Protein AF-A0A9E6JW22-F1 (afdb_monomer_lite)

pLDDT: mean 75.37, std 17.58, range [41.38, 95.44]

Foldseek 3Di:
DVVVVVVVVVVVVVVPPPVPPPPVVPPQPWDDPDPQWIDTPNFWIAGLVVLDIDGDKDQQDEPDAAPEAEDEPPPPRNNYRIYDPDDPVNVVVSNVVSVDDDDPPPPDVPDPPPPPDPPDDDDDDDDD

Sequence (128 aa):
MKTHFLIIILILCLTKISFSQNTVDNSNTFNKLNDSILIINNKISININAKTISFPAIFHKIGGSIEVVLCTKKGKAYESLLTTEITPVELQTALLLLGYKSLENKVTDKKIKKFNKTDSVYLYVQWT

Secondary structure (DSSP, 8-state):
-HHHHHHHHHHHHHTT-------------EEEEETTEEEETTTEEEETTTTEEE---EE---SS---EEEEETTS-GGGEEEEES--HHHHHHHHHHTT--PPP-----S-----SS--PPPP-----

Structure (mmCIF, N/CA/C/O backbone):
data_AF-A0A9E6JW22-F1
#
_entry.id   AF-A0A9E6JW22-F1
#
loop_
_atom_site.group_PDB
_atom_site.id
_atom_site.type_symbol
_atom_site.label_atom_id
_atom_site.label_alt_id
_atom_site.label_comp_id
_atom_site.label_asym_id
_atom_site.label_entity_id
_atom_site.label_seq_id
_atom_site.pdbx_PDB_ins_code
_atom_site.Cartn_x
_atom_site.Cartn_y
_atom_site.Cartn_z
_atom_site.occupancy
_atom_site.B_iso_or_equiv
_atom_site.auth_seq_id
_atom_site.auth_comp_id
_atom_site.auth_asym_id
_atom_site.auth_atom_id
_atom_site.pdbx_PDB_model_num
ATOM 1 N N . MET A 1 1 ? 33.517 49.220 -19.864 1.00 59.41 1 MET A N 1
ATOM 2 C CA . MET A 1 1 ? 32.311 48.621 -20.491 1.00 59.41 1 MET A CA 1
ATOM 3 C C . MET A 1 1 ? 32.103 47.136 -20.188 1.00 59.41 1 MET A C 1
ATOM 5 O O . MET A 1 1 ? 30.962 46.755 -19.982 1.00 59.41 1 MET A O 1
ATOM 9 N N . LYS A 1 2 ? 33.145 46.291 -20.126 1.00 57.44 2 LYS A N 1
ATOM 10 C CA . LYS A 1 2 ? 32.980 44.830 -19.944 1.00 57.44 2 LYS A CA 1
ATOM 11 C C . LYS A 1 2 ? 32.542 44.392 -18.532 1.00 57.44 2 LYS A C 1
ATOM 13 O O . LYS A 1 2 ? 31.819 43.414 -18.400 1.00 57.44 2 LYS A O 1
ATOM 18 N N . THR A 1 3 ? 32.916 45.132 -17.488 1.00 62.38 3 THR A N 1
ATOM 19 C CA . THR A 1 3 ? 32.587 44.802 -16.086 1.00 62.38 3 THR A CA 1
ATOM 20 C C . THR A 1 3 ? 31.124 45.072 -15.726 1.00 62.38 3 THR A C 1
ATOM 22 O O . THR A 1 3 ? 30.500 44.255 -15.061 1.00 62.38 3 THR A O 1
ATOM 25 N N . HIS A 1 4 ? 30.531 46.158 -16.232 1.00 60.50 4 HIS A N 1
ATOM 26 C CA . HIS A 1 4 ? 29.102 46.441 -16.031 1.00 60.50 4 HIS A CA 1
ATOM 27 C C . HIS A 1 4 ? 28.185 45.459 -16.770 1.00 60.50 4 HIS A C 1
ATOM 29 O O . HIS A 1 4 ? 27.125 45.112 -16.258 1.00 60.50 4 HIS A O 1
ATOM 35 N N . PHE A 1 5 ? 28.619 44.949 -17.926 1.00 62.34 5 PHE A N 1
ATOM 36 C CA . PHE A 1 5 ? 27.867 43.941 -18.676 1.00 62.34 5 PHE A CA 1
ATOM 37 C C . PHE A 1 5 ? 27.780 42.602 -17.922 1.00 62.34 5 PHE A C 1
ATOM 39 O O . PHE A 1 5 ? 26.740 41.947 -17.924 1.00 62.34 5 PHE A O 1
ATOM 46 N N . LEU A 1 6 ? 28.847 42.230 -17.206 1.00 56.62 6 LEU A N 1
ATOM 47 C CA . LEU A 1 6 ? 28.901 40.993 -16.424 1.00 56.62 6 LEU A CA 1
ATOM 48 C C . LEU A 1 6 ? 28.035 41.065 -15.151 1.00 56.62 6 LEU A C 1
ATOM 50 O O . LEU A 1 6 ? 27.404 40.080 -14.778 1.00 56.62 6 LEU A O 1
ATOM 54 N N . ILE A 1 7 ? 27.928 42.249 -14.536 1.00 64.31 7 ILE A N 1
ATOM 55 C CA . ILE A 1 7 ? 27.065 42.489 -13.365 1.00 64.31 7 ILE A CA 1
ATOM 56 C C . ILE A 1 7 ? 25.574 42.430 -13.744 1.00 64.31 7 ILE A C 1
ATOM 58 O O . ILE A 1 7 ? 24.772 41.866 -13.001 1.00 64.31 7 ILE A O 1
ATOM 62 N N . ILE A 1 8 ? 25.200 42.940 -14.923 1.00 62.91 8 ILE A N 1
ATOM 63 C CA . ILE A 1 8 ? 23.815 42.897 -15.426 1.00 62.91 8 ILE A CA 1
ATOM 64 C C . ILE A 1 8 ? 23.368 41.454 -15.721 1.00 62.91 8 ILE A C 1
ATOM 66 O O . ILE A 1 8 ? 22.246 41.078 -15.385 1.00 62.91 8 ILE A O 1
ATOM 70 N N . ILE A 1 9 ? 24.256 40.617 -16.268 1.00 62.31 9 ILE A N 1
ATOM 71 C CA . ILE A 1 9 ? 23.994 39.185 -16.499 1.00 62.31 9 ILE A CA 1
ATOM 72 C C . ILE A 1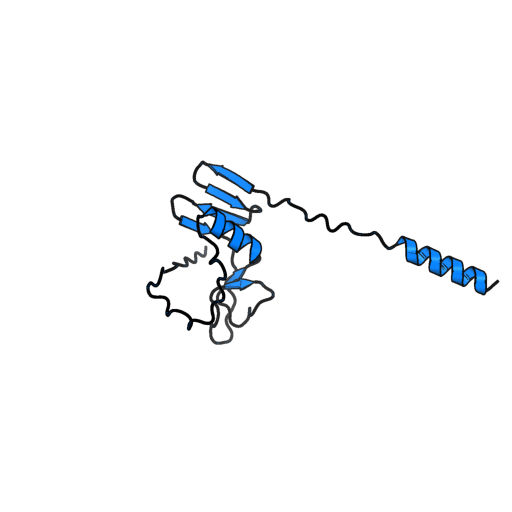 9 ? 23.826 38.408 -15.185 1.00 62.31 9 ILE A C 1
ATOM 74 O O . ILE A 1 9 ? 22.962 37.537 -15.095 1.00 62.31 9 ILE A O 1
ATOM 78 N N . LEU A 1 10 ? 24.600 38.744 -14.149 1.00 56.88 10 LEU A N 1
ATOM 79 C CA . LEU A 1 10 ? 24.494 38.093 -12.843 1.00 56.88 10 LEU A CA 1
ATOM 80 C C . LEU A 1 10 ? 23.153 38.413 -12.156 1.00 56.88 10 LEU A C 1
ATOM 82 O O . LEU A 1 10 ? 22.509 37.519 -11.610 1.00 56.88 10 LEU A O 1
ATOM 86 N N . ILE A 1 11 ? 22.688 39.663 -12.258 1.00 62.12 11 ILE A N 1
ATOM 87 C CA . ILE A 1 11 ? 21.414 40.140 -11.690 1.00 62.12 11 ILE A CA 1
ATOM 88 C C . ILE A 1 11 ? 20.189 39.537 -12.399 1.00 62.12 11 ILE A C 1
ATOM 90 O O . ILE A 1 11 ? 19.210 39.197 -11.737 1.00 62.12 11 ILE A O 1
ATOM 94 N N . LEU A 1 12 ? 20.257 39.308 -13.716 1.00 56.84 12 LEU A N 1
ATOM 95 C CA . LEU A 1 12 ? 19.215 38.600 -14.481 1.00 56.84 12 LEU A CA 1
ATOM 96 C C . LEU A 1 12 ? 19.117 37.099 -14.147 1.00 56.84 12 LEU A C 1
ATOM 98 O O . LEU A 1 12 ? 18.086 36.481 -14.407 1.00 56.84 12 LEU A O 1
ATOM 102 N N . CYS A 1 13 ? 20.165 36.509 -13.566 1.00 53.47 13 CYS A N 1
ATOM 103 C CA . CYS A 1 13 ? 20.179 35.099 -13.171 1.00 53.47 13 CYS A CA 1
ATOM 104 C C . CYS A 1 13 ? 19.536 34.873 -11.788 1.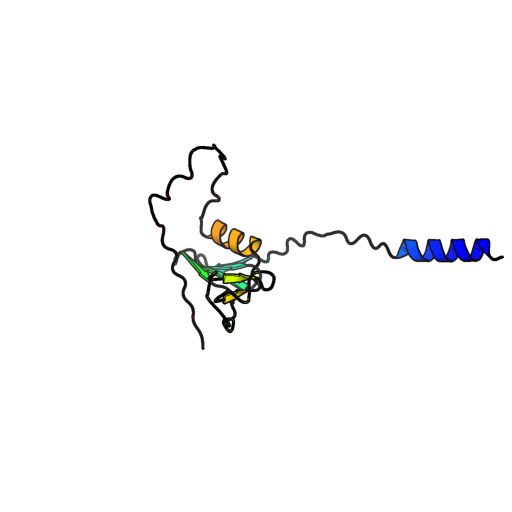00 53.47 13 CYS A C 1
ATOM 106 O O . CYS A 1 13 ? 18.899 33.847 -11.555 1.00 53.47 13 CYS A O 1
ATOM 108 N N . LEU A 1 14 ? 19.645 35.854 -10.885 1.00 54.75 14 LEU A N 1
ATOM 109 C CA . LEU A 1 14 ? 19.107 35.785 -9.518 1.00 54.75 14 LEU A CA 1
ATOM 110 C C . LEU A 1 14 ? 17.572 35.869 -9.459 1.00 54.75 14 LEU A C 1
ATOM 112 O O . LEU A 1 14 ? 16.966 35.314 -8.545 1.00 54.75 14 LEU A O 1
ATOM 116 N N . THR A 1 15 ? 16.918 36.496 -10.442 1.00 53.12 15 THR A N 1
ATOM 117 C CA . THR A 1 15 ? 15.449 36.647 -10.464 1.00 53.12 15 THR A CA 1
ATOM 118 C C . THR A 1 15 ? 14.695 35.381 -10.880 1.00 53.12 15 THR A C 1
ATOM 120 O O . THR A 1 15 ? 13.472 35.342 -10.774 1.00 53.12 15 THR A O 1
ATOM 123 N N . LYS A 1 16 ? 15.398 34.320 -11.307 1.00 49.78 16 LYS A N 1
ATOM 124 C CA . LYS A 1 16 ? 14.800 33.002 -11.593 1.00 49.78 16 LYS A CA 1
ATOM 125 C C . LYS A 1 16 ? 14.758 32.061 -10.395 1.00 49.78 16 LYS A C 1
ATOM 127 O O . LYS A 1 16 ? 14.308 30.925 -10.533 1.00 49.78 16 LYS A O 1
ATOM 132 N N . ILE A 1 17 ? 15.170 32.519 -9.217 1.00 59.50 17 ILE A N 1
ATOM 133 C CA . ILE A 1 17 ? 14.887 31.808 -7.972 1.00 59.50 17 ILE A CA 1
ATOM 134 C C . ILE A 1 17 ? 13.446 32.158 -7.596 1.00 59.50 17 ILE A C 1
ATOM 136 O O . ILE A 1 17 ? 13.168 32.916 -6.671 1.00 59.50 17 ILE A O 1
ATOM 140 N N . SER A 1 18 ? 12.494 31.618 -8.358 1.00 49.34 18 SER A N 1
ATOM 141 C CA . SER A 1 18 ? 11.170 31.386 -7.810 1.00 49.34 18 SER A CA 1
ATOM 142 C C . SER A 1 18 ? 11.388 30.384 -6.688 1.00 49.34 18 SER A C 1
ATOM 144 O O . SER A 1 18 ? 11.611 29.199 -6.931 1.00 49.34 18 SER A O 1
ATOM 146 N N . PHE A 1 19 ? 11.422 30.887 -5.455 1.00 52.12 19 PHE A N 1
ATOM 147 C CA . PHE A 1 19 ? 11.237 30.078 -4.267 1.00 52.12 19 PHE A CA 1
ATOM 148 C C . PHE A 1 19 ? 9.884 29.396 -4.451 1.00 52.12 19 PHE A C 1
ATOM 150 O O . PHE A 1 19 ? 8.837 29.985 -4.186 1.00 52.12 19 PHE A O 1
ATOM 157 N N . SER A 1 20 ? 9.906 28.187 -5.017 1.00 43.78 20 SER A N 1
ATOM 158 C CA . SER A 1 20 ? 8.771 27.289 -4.969 1.00 43.78 20 SER A CA 1
ATOM 159 C C . SER A 1 20 ? 8.572 27.062 -3.489 1.00 43.78 20 SER A C 1
ATOM 161 O O . SER A 1 20 ? 9.336 26.329 -2.857 1.00 43.78 20 SER A O 1
ATOM 163 N N . GLN A 1 21 ? 7.590 27.751 -2.913 1.00 48.25 21 GLN A N 1
ATOM 164 C CA . GLN A 1 21 ? 7.007 27.267 -1.685 1.00 48.25 21 GLN A CA 1
ATOM 165 C C . GLN A 1 21 ? 6.695 25.802 -1.985 1.00 48.25 21 GLN A C 1
ATOM 167 O O . GLN A 1 21 ? 5.943 25.506 -2.912 1.00 48.25 21 GLN A O 1
ATOM 172 N N . ASN A 1 22 ? 7.349 24.882 -1.276 1.00 45.53 22 ASN A N 1
ATOM 173 C CA . ASN A 1 22 ? 6.761 23.574 -1.061 1.00 45.53 22 ASN A CA 1
ATOM 174 C C . ASN A 1 22 ? 5.500 23.882 -0.259 1.00 45.53 22 ASN A C 1
ATOM 176 O O . ASN A 1 22 ? 5.500 23.834 0.972 1.00 45.53 22 ASN A O 1
ATOM 180 N N . THR A 1 23 ? 4.439 24.289 -0.954 1.00 41.38 23 THR A N 1
ATOM 181 C CA . THR A 1 23 ? 3.109 24.020 -0.470 1.00 41.38 23 THR A CA 1
ATOM 182 C C . THR A 1 23 ? 3.112 22.509 -0.355 1.00 41.38 23 THR A C 1
ATOM 184 O O . THR A 1 23 ? 3.223 21.768 -1.329 1.00 41.38 23 THR A O 1
ATOM 187 N N . VAL A 1 24 ? 3.164 22.028 0.884 1.00 50.50 24 VAL A N 1
ATOM 188 C CA . VAL A 1 24 ? 2.646 20.701 1.158 1.00 50.50 24 VAL A CA 1
ATOM 189 C C . VAL A 1 24 ? 1.198 20.823 0.725 1.00 50.50 24 VAL A C 1
ATOM 191 O O . VAL A 1 24 ? 0.378 21.378 1.458 1.00 50.50 24 VAL A O 1
ATOM 194 N N . ASP A 1 25 ? 0.933 20.451 -0.525 1.00 46.34 25 ASP A N 1
ATOM 195 C CA . ASP A 1 25 ? -0.397 20.398 -1.093 1.00 46.34 25 ASP A CA 1
ATOM 196 C C . ASP A 1 25 ? -1.133 19.350 -0.265 1.00 46.34 25 ASP A C 1
ATOM 198 O O . ASP A 1 25 ? -1.123 18.155 -0.545 1.00 46.34 25 ASP A O 1
ATOM 202 N N . AS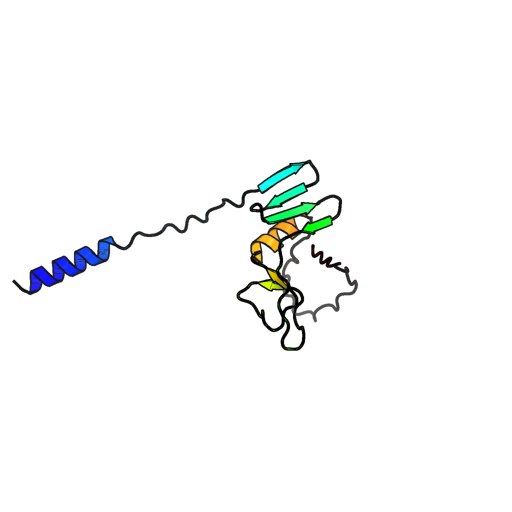N A 1 26 ? -1.741 19.806 0.830 1.00 49.03 26 ASN A N 1
ATOM 203 C CA . ASN A 1 26 ? -2.577 19.027 1.737 1.00 49.03 26 ASN A CA 1
ATOM 204 C C . ASN A 1 26 ? -3.907 18.646 1.065 1.00 49.03 26 ASN A C 1
ATOM 206 O O . ASN A 1 26 ? -4.914 18.428 1.732 1.00 49.03 26 ASN A O 1
ATOM 210 N N . SER A 1 27 ? -3.936 18.542 -0.262 1.00 53.12 27 SER A N 1
ATOM 211 C CA . SER A 1 27 ? -5.065 18.036 -1.021 1.00 53.12 27 SER A CA 1
ATOM 212 C C . SER A 1 27 ? -5.034 16.511 -1.050 1.00 53.12 27 SER A C 1
ATOM 214 O O . SER A 1 27 ? -5.228 15.910 -2.106 1.00 53.12 27 SER A O 1
ATOM 216 N N . ASN A 1 28 ? -4.802 15.863 0.097 1.00 54.59 28 ASN A N 1
ATOM 217 C CA . ASN A 1 28 ? -5.283 14.498 0.237 1.00 54.59 28 ASN A CA 1
ATOM 218 C C . ASN A 1 28 ? -6.807 14.603 0.180 1.00 54.59 28 ASN A C 1
ATOM 220 O O . ASN A 1 28 ? -7.457 14.957 1.163 1.00 54.59 28 ASN A O 1
ATOM 224 N N . THR A 1 29 ? -7.372 14.427 -1.010 1.00 71.69 29 THR A N 1
ATOM 225 C CA . THR A 1 29 ? -8.806 14.567 -1.218 1.00 71.69 29 THR A CA 1
ATOM 226 C C . THR A 1 29 ? -9.459 13.327 -0.633 1.00 71.69 29 THR A C 1
ATOM 228 O O . THR A 1 29 ? -9.442 12.252 -1.238 1.00 71.69 29 THR A O 1
ATOM 231 N N . PHE A 1 30 ? -9.982 13.474 0.582 1.00 79.56 30 PHE A N 1
ATOM 232 C CA . PHE A 1 30 ? -10.777 12.455 1.247 1.00 79.56 30 PHE A CA 1
ATOM 233 C C . PHE A 1 30 ? -12.233 12.624 0.837 1.00 79.56 30 PHE A C 1
ATOM 235 O O . PHE A 1 30 ? -12.892 13.582 1.236 1.00 79.56 30 PHE A O 1
ATOM 242 N N . ASN A 1 31 ? -12.742 11.669 0.067 1.00 82.12 31 ASN A N 1
ATOM 243 C CA . ASN A 1 31 ? -14.144 11.636 -0.322 1.00 82.12 31 ASN A CA 1
ATOM 244 C C . ASN A 1 31 ? -14.827 10.483 0.410 1.00 82.12 31 ASN A C 1
ATOM 246 O O . ASN A 1 31 ? -14.487 9.317 0.212 1.00 82.12 31 ASN A O 1
ATOM 250 N N . LYS A 1 32 ? -15.803 10.800 1.260 1.00 83.44 32 LYS A N 1
ATOM 251 C CA . LYS A 1 32 ? -16.677 9.792 1.863 1.00 83.44 32 LYS A CA 1
ATOM 252 C C . LYS A 1 32 ? -17.803 9.487 0.876 1.00 83.44 32 LYS A C 1
ATOM 254 O O . LYS A 1 32 ? -18.591 10.374 0.569 1.00 83.44 32 LYS A O 1
ATOM 259 N N . LEU A 1 33 ? -17.867 8.253 0.372 1.00 78.25 33 LEU A N 1
ATOM 260 C CA . LEU A 1 33 ? -18.952 7.825 -0.521 1.00 78.25 33 LEU A CA 1
ATOM 261 C C . LEU A 1 33 ? -20.210 7.444 0.267 1.00 78.25 33 LEU A C 1
ATOM 263 O O . LEU A 1 33 ? -21.322 7.735 -0.158 1.00 78.25 33 LEU A O 1
ATOM 267 N N . ASN A 1 34 ? -20.032 6.784 1.412 1.00 85.00 34 ASN A N 1
ATOM 268 C CA . ASN A 1 34 ? -21.090 6.439 2.361 1.00 85.00 34 ASN A CA 1
ATOM 269 C C . ASN A 1 34 ? -20.478 6.194 3.753 1.00 85.00 34 ASN A C 1
ATOM 271 O O . ASN A 1 34 ? -19.276 6.377 3.948 1.00 85.00 34 ASN A O 1
ATOM 275 N N . ASP A 1 35 ? -21.279 5.775 4.734 1.00 82.00 35 ASP A N 1
ATOM 276 C CA . ASP A 1 35 ? -20.803 5.519 6.105 1.00 82.00 35 ASP A CA 1
ATOM 277 C C . ASP A 1 35 ? -19.729 4.433 6.226 1.00 82.00 35 ASP A C 1
ATOM 279 O O . ASP A 1 35 ? -19.052 4.356 7.247 1.00 82.00 35 ASP A O 1
ATOM 283 N N . SER A 1 36 ? -19.531 3.622 5.189 1.00 88.19 36 SER A N 1
ATOM 284 C CA . SER A 1 36 ? -18.643 2.459 5.208 1.00 88.19 36 SER A CA 1
ATOM 285 C C . SER A 1 36 ? -17.481 2.547 4.216 1.00 88.19 36 SER A C 1
ATOM 287 O O . SER A 1 36 ? -16.543 1.761 4.342 1.00 88.19 36 SER A O 1
ATOM 289 N N . ILE A 1 37 ? -17.531 3.462 3.240 1.00 92.19 37 ILE A N 1
ATOM 290 C CA . ILE A 1 37 ? -16.569 3.573 2.138 1.00 92.19 37 ILE A CA 1
ATOM 291 C C . ILE A 1 37 ? -15.932 4.963 2.110 1.00 92.19 37 ILE A C 1
ATOM 293 O O . ILE A 1 37 ? -16.611 5.980 1.931 1.00 92.19 37 ILE A O 1
ATOM 297 N N . LEU A 1 38 ? -14.604 4.980 2.212 1.00 92.75 38 LEU A N 1
ATOM 298 C CA . LEU A 1 38 ? -13.765 6.171 2.092 1.00 92.75 38 LEU A CA 1
ATOM 299 C C . LEU A 1 38 ? -12.864 6.058 0.862 1.00 92.75 38 LEU A C 1
ATOM 301 O O . LEU A 1 38 ? -12.325 4.989 0.581 1.00 92.75 38 LEU A O 1
ATOM 305 N N . ILE A 1 39 ? -12.666 7.169 0.159 1.00 93.06 39 ILE A N 1
ATOM 306 C CA . ILE A 1 39 ? -11.756 7.273 -0.980 1.00 93.06 39 ILE A CA 1
ATOM 307 C C . ILE A 1 39 ? -10.636 8.263 -0.664 1.00 93.06 39 ILE A C 1
ATOM 309 O O . ILE A 1 39 ? -10.908 9.386 -0.241 1.00 93.06 39 ILE A O 1
ATOM 313 N N . ILE A 1 40 ? -9.390 7.861 -0.929 1.00 92.25 40 ILE A N 1
ATOM 314 C CA . ILE A 1 40 ? -8.202 8.726 -0.871 1.00 92.25 40 ILE A CA 1
ATOM 315 C C . ILE A 1 40 ? -7.713 8.983 -2.296 1.00 92.25 40 ILE A C 1
ATOM 317 O O . ILE A 1 40 ? -7.469 8.036 -3.054 1.00 92.25 40 ILE A O 1
ATOM 321 N N . ASN A 1 41 ? -7.555 10.261 -2.654 1.00 87.81 41 ASN A N 1
ATOM 322 C CA . ASN A 1 41 ? -6.940 10.720 -3.908 1.00 87.81 41 ASN A CA 1
ATOM 323 C C . ASN A 1 41 ? -7.549 10.091 -5.171 1.00 87.81 41 ASN A C 1
ATOM 325 O O . ASN A 1 41 ? -6.873 9.936 -6.183 1.00 87.81 41 ASN A O 1
ATOM 329 N N . ASN A 1 42 ? -8.822 9.687 -5.097 1.00 89.31 42 ASN A N 1
ATOM 330 C CA . ASN A 1 42 ? -9.540 8.970 -6.152 1.00 89.31 42 ASN A CA 1
ATOM 331 C C . ASN A 1 42 ? -8.853 7.678 -6.652 1.00 89.31 42 ASN A C 1
ATOM 333 O O . ASN A 1 42 ? -9.117 7.229 -7.765 1.00 89.31 42 ASN A O 1
ATOM 337 N N . LYS A 1 43 ? -7.958 7.089 -5.845 1.00 92.88 43 LYS A N 1
ATOM 338 C CA . LYS A 1 43 ? -7.158 5.903 -6.205 1.00 92.88 43 LYS A CA 1
ATOM 339 C C . LYS A 1 43 ? -7.298 4.760 -5.208 1.00 92.88 43 LYS A C 1
ATOM 341 O O . LYS A 1 43 ? -7.239 3.603 -5.611 1.00 92.88 43 LYS A O 1
ATOM 346 N N . ILE A 1 44 ? -7.460 5.073 -3.923 1.00 95.12 44 ILE A N 1
ATOM 347 C CA . ILE A 1 44 ? -7.607 4.071 -2.866 1.00 95.12 44 ILE A CA 1
ATOM 348 C C . ILE A 1 44 ? -9.045 4.092 -2.375 1.00 95.12 44 ILE A C 1
ATOM 350 O O . ILE A 1 44 ? -9.533 5.148 -1.983 1.00 95.12 44 ILE A O 1
ATOM 354 N N . SER A 1 45 ? -9.689 2.930 -2.359 1.00 95.19 45 SER A N 1
ATOM 355 C CA . SER A 1 45 ? -10.981 2.702 -1.717 1.00 95.19 45 SER A CA 1
ATOM 356 C C . SER A 1 45 ? -10.779 1.905 -0.433 1.00 95.19 45 SER A C 1
ATOM 358 O O . SER A 1 45 ? -10.031 0.928 -0.408 1.00 95.19 45 SER A O 1
ATOM 360 N N . ILE A 1 46 ? -11.436 2.331 0.638 1.00 95.19 46 ILE A N 1
ATOM 361 C CA . ILE A 1 46 ? -11.363 1.725 1.964 1.00 95.19 46 ILE A CA 1
ATOM 362 C C . ILE A 1 46 ? -12.775 1.330 2.353 1.00 95.19 46 ILE A C 1
ATOM 364 O O . ILE A 1 46 ? -13.631 2.201 2.492 1.00 95.19 46 ILE A O 1
ATOM 368 N N . ASN A 1 47 ? -13.014 0.039 2.564 1.00 94.44 47 ASN A N 1
ATOM 369 C CA . ASN A 1 47 ? -14.275 -0.459 3.095 1.00 94.44 47 ASN A CA 1
ATOM 370 C C . ASN A 1 47 ? -14.080 -0.849 4.563 1.00 94.44 47 ASN A C 1
ATOM 372 O O . ASN A 1 47 ? -13.472 -1.873 4.879 1.00 94.44 47 ASN A O 1
ATOM 376 N N . ILE A 1 48 ? -14.607 -0.016 5.458 1.00 91.50 48 ILE A N 1
ATOM 377 C CA . ILE A 1 48 ? -14.446 -0.142 6.910 1.00 91.50 48 ILE A CA 1
ATOM 378 C C . ILE A 1 48 ? -15.131 -1.418 7.420 1.00 91.50 48 ILE A C 1
ATOM 380 O O . ILE A 1 48 ? -14.568 -2.131 8.249 1.00 91.50 48 ILE A O 1
ATOM 384 N N . ASN A 1 49 ? -16.308 -1.750 6.880 1.00 90.88 49 ASN A N 1
ATOM 385 C CA . ASN A 1 49 ? -17.075 -2.926 7.302 1.00 90.88 49 ASN A CA 1
ATOM 386 C C . ASN A 1 49 ? -16.401 -4.225 6.856 1.00 90.88 49 ASN A C 1
ATOM 388 O O . ASN A 1 49 ? -16.288 -5.167 7.637 1.00 90.88 49 ASN A O 1
ATOM 392 N N . ALA A 1 50 ? -15.932 -4.267 5.606 1.00 91.81 50 ALA A N 1
ATOM 393 C CA . ALA A 1 50 ? -15.236 -5.427 5.055 1.00 91.81 50 ALA A CA 1
ATOM 394 C C . ALA A 1 50 ? -13.776 -5.525 5.525 1.00 91.81 50 ALA A C 1
ATOM 396 O O . ALA A 1 50 ? -13.134 -6.548 5.300 1.00 91.81 50 ALA A O 1
ATOM 397 N N . LYS A 1 51 ? -13.248 -4.475 6.170 1.00 91.19 51 LYS A N 1
ATOM 398 C CA . LYS A 1 51 ? -11.833 -4.340 6.530 1.00 91.19 51 LYS A CA 1
ATOM 399 C C . LYS A 1 51 ? -10.901 -4.512 5.322 1.00 91.19 51 LYS A C 1
ATOM 401 O O . LYS A 1 51 ? -9.852 -5.144 5.424 1.00 91.19 51 LYS A O 1
ATOM 406 N N . THR A 1 52 ? -11.281 -3.942 4.178 1.00 93.44 52 THR A N 1
ATOM 407 C CA . THR A 1 52 ? -10.516 -4.044 2.929 1.00 93.44 52 THR A CA 1
ATOM 408 C C . THR A 1 52 ? -10.016 -2.692 2.435 1.00 93.44 52 THR A C 1
ATOM 410 O O . THR A 1 52 ? -10.667 -1.659 2.597 1.00 93.44 52 THR A O 1
ATOM 413 N N . ILE A 1 53 ? -8.843 -2.723 1.802 1.00 94.94 53 ILE A N 1
ATOM 414 C CA . ILE A 1 53 ? -8.262 -1.608 1.055 1.00 94.94 53 ILE A CA 1
ATOM 415 C C . ILE A 1 53 ? -8.094 -2.086 -0.387 1.00 94.94 53 ILE A C 1
ATOM 417 O O . ILE A 1 53 ? -7.566 -3.172 -0.624 1.00 94.94 53 ILE A O 1
ATOM 421 N N . SER A 1 54 ? -8.536 -1.283 -1.348 1.00 95.31 54 SER A N 1
ATOM 422 C CA . SER A 1 54 ? -8.436 -1.577 -2.777 1.00 95.31 54 SER A CA 1
ATOM 423 C C . SER A 1 54 ? -7.770 -0.415 -3.496 1.00 95.31 54 SER A C 1
ATOM 425 O O . SER A 1 54 ? -8.143 0.739 -3.297 1.00 95.31 54 SER A O 1
ATOM 427 N N . PHE A 1 55 ? -6.784 -0.716 -4.333 1.00 95.44 55 PHE A N 1
ATOM 428 C CA . PHE A 1 55 ? -6.062 0.273 -5.123 1.00 95.44 55 PHE A CA 1
ATOM 429 C C . PHE A 1 55 ? -5.521 -0.359 -6.409 1.00 95.44 55 PHE A C 1
ATOM 431 O O . PHE A 1 55 ? -5.319 -1.576 -6.452 1.00 95.44 55 PHE A O 1
ATOM 438 N N . PRO A 1 56 ? -5.276 0.439 -7.462 1.00 93.94 56 PRO A N 1
ATOM 439 C CA . PRO A 1 56 ? -4.763 -0.082 -8.716 1.00 93.94 56 PRO A CA 1
ATOM 440 C C . PRO A 1 56 ? -3.323 -0.577 -8.566 1.00 93.94 56 PRO A C 1
ATOM 442 O O . PRO A 1 56 ? -2.451 0.096 -8.001 1.00 93.94 56 PRO A O 1
ATOM 445 N N . ALA A 1 57 ? -3.064 -1.742 -9.143 1.00 93.50 57 ALA A N 1
ATOM 446 C CA . ALA A 1 57 ? -1.733 -2.287 -9.326 1.00 93.50 57 ALA A CA 1
ATOM 447 C C . ALA A 1 57 ? -1.634 -2.927 -10.712 1.00 93.50 57 ALA A C 1
ATOM 449 O O . ALA A 1 57 ? -2.627 -3.366 -11.288 1.00 93.50 57 ALA A O 1
ATOM 450 N N . ILE A 1 58 ? -0.422 -2.959 -11.247 1.00 91.81 58 ILE A N 1
ATOM 451 C CA . ILE A 1 58 ? -0.101 -3.530 -12.547 1.00 91.81 58 ILE A CA 1
ATOM 452 C C . ILE A 1 58 ? 0.673 -4.815 -12.294 1.00 91.81 58 ILE A C 1
ATOM 454 O O . ILE A 1 58 ? 1.673 -4.805 -11.569 1.00 91.81 58 ILE A O 1
ATOM 458 N N . PHE A 1 59 ? 0.225 -5.904 -12.914 1.00 88.88 59 PHE A N 1
ATOM 459 C CA . PHE A 1 59 ? 0.981 -7.148 -12.948 1.00 88.88 59 PHE A CA 1
ATOM 460 C C . PHE A 1 59 ? 2.287 -6.927 -13.711 1.00 88.88 59 PHE A C 1
ATOM 462 O O . PHE A 1 59 ? 2.274 -6.522 -14.876 1.00 88.88 59 PHE A O 1
ATOM 469 N N . HIS A 1 60 ? 3.419 -7.154 -13.051 1.00 82.44 60 HIS A N 1
ATOM 470 C CA . HIS A 1 60 ? 4.715 -6.990 -13.690 1.00 82.44 60 HIS A CA 1
ATOM 471 C C . HIS A 1 60 ? 5.142 -8.300 -14.355 1.00 82.44 60 HIS A C 1
ATOM 473 O O . HIS A 1 60 ? 4.967 -9.379 -13.794 1.00 82.44 60 HIS A O 1
ATOM 479 N N . LYS A 1 61 ? 5.706 -8.228 -15.566 1.00 71.88 61 LYS A N 1
ATOM 480 C CA . LYS A 1 61 ? 6.235 -9.414 -16.248 1.00 71.88 61 LYS A CA 1
ATOM 481 C C . LYS A 1 61 ? 7.510 -9.861 -15.538 1.00 71.88 61 LYS A C 1
ATOM 483 O O . LYS A 1 61 ? 8.526 -9.175 -15.586 1.00 71.88 61 LYS A O 1
ATOM 488 N N . ILE A 1 62 ? 7.441 -11.021 -14.903 1.00 72.88 62 ILE A N 1
ATOM 489 C CA . ILE A 1 62 ? 8.526 -11.561 -14.090 1.00 72.88 62 ILE A CA 1
ATOM 490 C C . ILE A 1 62 ? 9.589 -12.196 -14.997 1.00 72.88 62 ILE A C 1
ATOM 492 O O . ILE A 1 62 ? 9.277 -13.054 -15.823 1.00 72.88 62 ILE A O 1
ATOM 496 N N . GLY A 1 63 ? 10.844 -11.767 -14.843 1.00 71.25 63 GLY A N 1
ATOM 497 C CA . GLY A 1 63 ? 12.011 -12.361 -15.510 1.00 71.25 63 GLY A CA 1
ATOM 498 C C . GLY A 1 63 ? 12.855 -13.277 -14.612 1.00 71.25 63 GLY A C 1
ATOM 499 O O . GLY A 1 63 ? 13.840 -13.833 -15.087 1.00 71.25 63 GLY A O 1
ATOM 500 N N . GLY A 1 64 ? 12.495 -13.422 -13.331 1.00 76.94 64 GLY A N 1
ATOM 501 C CA . GLY A 1 64 ? 13.266 -14.141 -12.309 1.00 76.94 64 GLY A CA 1
ATOM 502 C C . GLY A 1 64 ? 12.401 -14.634 -11.141 1.00 76.94 64 GLY A C 1
ATOM 503 O O . GLY A 1 64 ? 11.209 -14.872 -11.306 1.00 76.94 64 GLY A O 1
ATOM 504 N N . SER A 1 65 ? 12.982 -14.809 -9.955 1.00 84.06 65 SER A N 1
ATOM 505 C CA . SER A 1 65 ? 12.219 -15.183 -8.754 1.00 84.06 65 SER A CA 1
ATOM 506 C C . SER A 1 65 ? 11.455 -13.985 -8.180 1.00 84.06 65 SER A C 1
ATOM 508 O O . SER A 1 65 ? 11.958 -12.864 -8.178 1.00 84.06 65 SER A O 1
ATOM 510 N N . ILE A 1 66 ? 10.248 -14.223 -7.661 1.00 86.88 66 ILE A N 1
ATOM 511 C CA . ILE A 1 66 ? 9.479 -13.203 -6.934 1.00 86.88 66 ILE A CA 1
ATOM 512 C C . ILE A 1 66 ? 10.039 -13.095 -5.514 1.00 86.88 66 ILE A C 1
ATOM 514 O O . ILE A 1 66 ? 10.004 -14.069 -4.763 1.00 86.88 66 ILE A O 1
ATOM 518 N N . GLU A 1 67 ? 10.493 -11.907 -5.128 1.00 87.94 67 GLU A N 1
ATOM 519 C CA . GLU A 1 67 ? 10.913 -11.610 -3.751 1.00 87.94 67 GLU A CA 1
ATOM 520 C C . GLU A 1 67 ? 9.884 -10.764 -3.000 1.00 87.94 67 GLU A C 1
ATOM 522 O O . GLU A 1 67 ? 9.750 -10.863 -1.780 1.00 87.94 67 GLU A O 1
ATOM 527 N N . VAL A 1 68 ? 9.145 -9.920 -3.725 1.00 89.19 68 VAL A N 1
ATOM 528 C CA . VAL A 1 68 ? 8.185 -8.975 -3.150 1.00 89.19 68 VAL A CA 1
ATOM 529 C C . VAL A 1 68 ? 6.838 -9.070 -3.846 1.00 89.19 68 VAL A C 1
ATOM 531 O O . VAL A 1 68 ? 6.725 -9.135 -5.065 1.00 89.19 68 VAL A O 1
ATOM 534 N N . VAL A 1 69 ? 5.773 -9.040 -3.054 1.00 90.12 69 VAL A N 1
ATOM 535 C CA . VAL A 1 69 ? 4.406 -9.115 -3.582 1.00 90.12 69 VAL A CA 1
ATOM 536 C C . VAL A 1 69 ? 4.011 -7.815 -4.288 1.00 90.12 69 VAL A C 1
ATOM 538 O O . VAL A 1 69 ? 3.390 -7.848 -5.345 1.00 90.12 69 VAL A O 1
ATOM 541 N N . LEU A 1 70 ? 4.381 -6.668 -3.719 1.00 91.31 70 LEU A N 1
ATOM 542 C CA . LEU A 1 70 ? 4.002 -5.349 -4.210 1.00 91.31 70 LEU A CA 1
ATOM 543 C C . LEU A 1 70 ? 5.145 -4.363 -3.980 1.00 91.31 70 LEU A C 1
ATOM 545 O O . LEU A 1 70 ? 5.682 -4.284 -2.875 1.00 91.31 70 LEU A O 1
ATOM 549 N N . CYS A 1 71 ? 5.476 -3.562 -4.988 1.00 93.00 71 CYS A N 1
ATOM 550 C CA . CYS A 1 71 ? 6.351 -2.409 -4.809 1.00 93.00 71 CYS A CA 1
ATOM 551 C C . CYS A 1 71 ? 5.868 -1.191 -5.602 1.00 93.00 71 CYS A C 1
ATOM 553 O O . CYS A 1 71 ? 4.968 -1.265 -6.438 1.00 93.00 71 CYS A O 1
ATOM 555 N N . THR A 1 72 ? 6.479 -0.037 -5.347 1.00 93.56 72 THR A N 1
ATOM 556 C CA . THR A 1 72 ? 6.299 1.131 -6.215 1.00 93.56 72 THR A CA 1
ATOM 557 C C . THR A 1 72 ? 7.155 0.994 -7.474 1.00 93.56 72 THR A C 1
ATOM 559 O O . THR A 1 72 ? 8.099 0.202 -7.507 1.00 93.56 72 THR A O 1
ATOM 562 N N . LYS A 1 73 ? 6.902 1.821 -8.498 1.00 87.44 73 LYS A N 1
ATOM 563 C CA . LYS A 1 73 ? 7.732 1.875 -9.723 1.00 87.44 73 LYS A CA 1
ATOM 564 C C . LYS A 1 73 ? 9.229 2.129 -9.465 1.00 87.44 73 LYS A C 1
ATOM 566 O O . LYS A 1 73 ? 10.049 1.775 -10.299 1.00 87.44 73 LYS A O 1
ATOM 571 N N . LYS A 1 74 ? 9.583 2.751 -8.333 1.00 88.06 74 LYS A N 1
ATOM 572 C CA . LYS A 1 74 ? 10.977 3.030 -7.933 1.00 88.06 74 LYS A CA 1
ATOM 573 C C . LYS A 1 74 ? 11.606 1.913 -7.087 1.00 88.06 74 LYS A C 1
ATOM 575 O O . LYS A 1 74 ? 12.773 2.017 -6.729 1.00 88.06 74 LYS A O 1
ATOM 580 N N . GLY A 1 75 ? 10.824 0.903 -6.707 1.00 87.12 75 GLY A N 1
ATOM 581 C CA . GLY A 1 75 ? 11.286 -0.239 -5.925 1.00 87.12 75 GLY A CA 1
ATOM 582 C C . GLY A 1 75 ? 11.899 -1.340 -6.790 1.00 87.12 75 GLY A C 1
ATOM 583 O O . GLY A 1 75 ? 12.302 -1.121 -7.931 1.00 87.12 75 GLY A O 1
ATOM 584 N N . LYS A 1 76 ? 11.929 -2.556 -6.244 1.00 86.56 76 LYS A N 1
ATOM 585 C CA . LYS A 1 76 ? 12.436 -3.758 -6.913 1.00 86.56 76 LYS A CA 1
ATOM 586 C C . LYS A 1 76 ? 11.449 -4.326 -7.951 1.00 86.56 76 LYS A C 1
ATOM 588 O O . LYS A 1 76 ? 10.980 -5.451 -7.817 1.00 86.56 76 LYS A O 1
ATOM 593 N N . ALA A 1 77 ? 11.118 -3.551 -8.983 1.00 85.56 77 ALA A N 1
ATOM 594 C CA . ALA A 1 77 ? 10.077 -3.917 -9.951 1.00 85.56 77 ALA A CA 1
ATOM 595 C C . ALA A 1 77 ? 10.317 -5.286 -10.625 1.00 85.56 77 ALA A C 1
ATOM 597 O O . ALA A 1 77 ? 9.383 -6.075 -10.750 1.00 85.56 77 ALA A O 1
ATOM 598 N N . TYR A 1 78 ? 11.571 -5.603 -10.967 1.00 85.25 78 TYR A N 1
ATOM 599 C CA . TYR A 1 78 ? 11.957 -6.859 -11.629 1.00 85.25 78 TYR A CA 1
ATOM 600 C C . TYR A 1 78 ? 11.799 -8.119 -10.761 1.00 85.25 78 TYR A C 1
ATOM 602 O O . TYR A 1 78 ? 11.736 -9.223 -11.298 1.00 85.25 78 TYR A O 1
ATOM 610 N N . GLU A 1 79 ? 11.714 -7.950 -9.441 1.00 86.44 79 GLU A N 1
ATOM 611 C CA . GLU A 1 79 ? 11.538 -9.023 -8.449 1.00 86.44 79 GLU A CA 1
ATOM 612 C C . GLU A 1 79 ? 10.150 -8.941 -7.784 1.00 86.44 79 GLU A C 1
ATOM 614 O O . GLU A 1 79 ? 9.886 -9.610 -6.781 1.00 86.44 79 GLU A O 1
ATOM 619 N N . SER A 1 80 ? 9.260 -8.095 -8.321 1.00 90.19 80 SER A N 1
ATOM 620 C CA . SER A 1 80 ? 7.920 -7.865 -7.787 1.00 90.19 80 SER A CA 1
ATOM 621 C C . SER A 1 80 ? 6.837 -8.543 -8.618 1.00 90.19 80 SER A C 1
ATOM 623 O O . SER A 1 80 ? 6.898 -8.548 -9.847 1.00 90.19 80 SER A O 1
ATOM 625 N N . LEU A 1 81 ? 5.812 -9.072 -7.949 1.00 91.00 81 LEU A N 1
ATOM 626 C CA . LEU A 1 81 ? 4.609 -9.570 -8.623 1.00 91.00 81 LEU A CA 1
ATOM 627 C C . LEU A 1 81 ? 3.745 -8.408 -9.143 1.00 91.00 81 LEU A C 1
ATOM 629 O O . LEU A 1 81 ? 3.248 -8.435 -10.270 1.00 91.00 81 LEU A O 1
ATOM 633 N N . LEU A 1 82 ? 3.573 -7.377 -8.314 1.00 92.56 82 LEU A N 1
ATOM 634 C CA . LEU A 1 82 ? 2.742 -6.214 -8.598 1.00 92.56 82 LEU A CA 1
ATOM 635 C C . LEU A 1 82 ? 3.536 -4.916 -8.440 1.00 92.56 82 LEU A C 1
ATOM 637 O O . LEU A 1 82 ? 4.300 -4.738 -7.490 1.00 92.56 82 LEU A O 1
ATOM 641 N N . THR A 1 83 ? 3.259 -3.957 -9.319 1.00 93.69 83 THR A N 1
ATOM 642 C CA . THR A 1 83 ? 3.733 -2.575 -9.183 1.00 93.69 83 THR A CA 1
ATOM 643 C C . THR A 1 83 ? 2.560 -1.618 -9.015 1.00 93.69 83 THR A C 1
ATOM 645 O O . THR A 1 83 ? 1.526 -1.774 -9.658 1.00 93.69 83 THR A O 1
ATOM 648 N N . THR A 1 84 ? 2.694 -0.611 -8.156 1.00 94.88 84 THR A N 1
ATOM 649 C CA . THR A 1 84 ? 1.657 0.411 -7.950 1.00 94.88 84 THR A CA 1
ATOM 650 C C . THR A 1 84 ? 2.234 1.826 -7.961 1.00 94.88 84 THR A C 1
ATOM 652 O O . THR A 1 84 ? 3.434 2.041 -7.768 1.00 94.88 84 THR A O 1
ATOM 655 N N . GLU A 1 85 ? 1.369 2.802 -8.219 1.00 94.25 85 GLU A N 1
ATOM 656 C CA . GLU A 1 85 ? 1.666 4.223 -8.025 1.00 94.25 85 GLU A CA 1
ATOM 657 C C . GLU A 1 85 ? 1.306 4.714 -6.623 1.00 94.25 85 GLU A C 1
ATOM 659 O O . GLU A 1 85 ? 1.684 5.828 -6.269 1.00 94.25 85 GLU A O 1
ATOM 664 N N . ILE A 1 86 ? 0.603 3.895 -5.831 1.00 94.56 86 ILE A N 1
ATOM 665 C CA . ILE A 1 86 ? 0.288 4.228 -4.446 1.00 94.56 86 ILE A CA 1
ATOM 666 C C . ILE A 1 86 ? 1.582 4.381 -3.655 1.00 94.56 86 ILE A C 1
ATOM 668 O O . ILE A 1 86 ? 2.436 3.489 -3.621 1.00 94.56 86 ILE A O 1
ATOM 672 N N . THR A 1 87 ? 1.725 5.532 -3.011 1.00 92.25 87 THR A N 1
ATOM 673 C CA . THR A 1 87 ? 2.878 5.821 -2.168 1.00 92.25 87 THR A CA 1
ATOM 674 C C . THR A 1 87 ? 2.781 5.071 -0.834 1.00 92.25 87 THR A C 1
ATOM 676 O O . THR A 1 87 ? 1.680 4.790 -0.350 1.00 92.25 87 THR A O 1
ATOM 679 N N . PRO A 1 88 ? 3.919 4.781 -0.173 1.00 91.31 88 PRO A N 1
ATOM 680 C CA . PRO A 1 88 ? 3.903 4.182 1.161 1.00 91.31 88 PRO A CA 1
ATOM 681 C C . PRO A 1 88 ? 3.091 4.997 2.176 1.00 91.31 88 PRO A C 1
ATOM 683 O O . PRO A 1 88 ? 2.415 4.418 3.020 1.00 91.31 88 PRO A O 1
ATOM 686 N N . VAL A 1 89 ? 3.123 6.331 2.060 1.00 91.50 89 VAL A N 1
ATOM 687 C CA . VAL A 1 89 ? 2.368 7.245 2.927 1.00 91.50 89 VAL A CA 1
ATOM 688 C C . VAL A 1 89 ? 0.865 7.072 2.721 1.00 91.50 89 VAL A C 1
ATOM 690 O O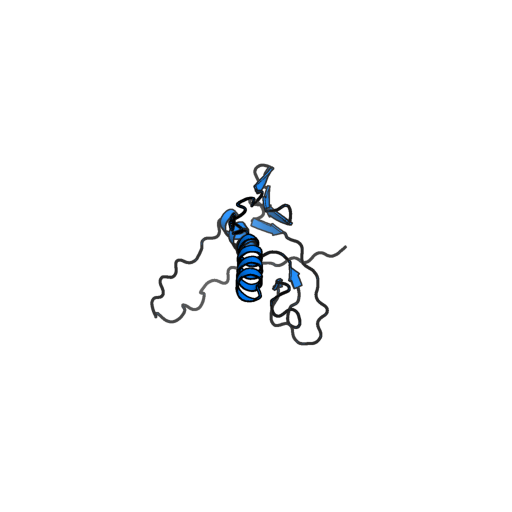 . VAL A 1 89 ? 0.147 6.891 3.697 1.00 91.50 89 VAL A O 1
ATOM 693 N N . GLU A 1 90 ? 0.381 7.048 1.476 1.00 92.81 90 GLU A N 1
ATOM 694 C CA . GLU A 1 90 ? -1.047 6.849 1.191 1.00 92.81 90 GLU A CA 1
ATOM 695 C C . GLU A 1 90 ? -1.550 5.481 1.677 1.00 92.81 90 GLU A C 1
ATOM 697 O O . GLU A 1 90 ? -2.625 5.394 2.274 1.00 92.81 90 GLU A O 1
ATOM 702 N N . LEU A 1 91 ? -0.763 4.415 1.480 1.00 92.44 91 LEU A N 1
ATOM 703 C CA . LEU A 1 91 ? -1.110 3.083 1.984 1.00 92.44 91 LEU A CA 1
ATOM 704 C C . LEU A 1 91 ? -1.144 3.055 3.518 1.00 92.44 91 LEU A C 1
ATOM 706 O O . LEU A 1 91 ? -2.064 2.486 4.106 1.00 92.44 91 LEU A O 1
ATOM 710 N N . GLN A 1 92 ? -0.176 3.697 4.175 1.00 92.06 92 GLN A N 1
ATOM 711 C CA . GLN A 1 92 ? -0.163 3.829 5.630 1.00 92.06 92 GLN A CA 1
ATOM 712 C C . GLN A 1 92 ? -1.391 4.597 6.127 1.00 92.06 92 GLN A C 1
ATOM 714 O O . GLN A 1 92 ? -2.043 4.152 7.070 1.00 92.06 92 GLN A O 1
ATOM 719 N N . THR A 1 93 ? -1.746 5.716 5.491 1.00 92.25 93 THR A N 1
ATOM 720 C CA . THR A 1 93 ? -2.958 6.474 5.818 1.00 92.25 93 THR A CA 1
ATOM 721 C C . THR A 1 93 ? -4.204 5.602 5.688 1.00 92.25 93 THR A C 1
ATOM 723 O O . THR A 1 93 ? -5.032 5.596 6.597 1.00 92.25 93 THR A O 1
ATOM 726 N N . ALA A 1 94 ? -4.320 4.814 4.616 1.00 93.19 94 ALA A N 1
ATOM 727 C CA . ALA A 1 94 ? -5.446 3.904 4.431 1.00 93.19 94 ALA A CA 1
ATOM 728 C C . ALA A 1 94 ? -5.539 2.843 5.542 1.00 93.19 94 ALA A C 1
ATOM 730 O O . ALA A 1 94 ? -6.624 2.588 6.062 1.00 93.19 94 ALA A O 1
ATOM 731 N N . LEU A 1 95 ? -4.404 2.272 5.959 1.00 91.94 95 LEU A N 1
ATOM 732 C CA . LEU A 1 95 ? -4.342 1.310 7.065 1.00 91.94 95 LEU A CA 1
ATOM 733 C C . LEU A 1 95 ? -4.760 1.937 8.401 1.00 91.94 95 LEU A C 1
ATOM 735 O O . LEU A 1 95 ? -5.526 1.328 9.149 1.00 91.94 95 LEU A O 1
ATOM 739 N N . LEU A 1 96 ? -4.300 3.158 8.688 1.00 91.06 96 LEU A N 1
ATOM 740 C CA . LEU A 1 96 ? -4.688 3.893 9.896 1.00 91.06 96 LEU A CA 1
ATOM 741 C C . LEU A 1 96 ? -6.194 4.177 9.920 1.00 91.06 96 LEU A C 1
ATOM 743 O O . LEU A 1 96 ? -6.839 3.974 10.947 1.00 91.06 96 LEU A O 1
ATOM 747 N N . LEU A 1 97 ? -6.769 4.589 8.787 1.00 90.12 97 LEU A N 1
ATOM 748 C CA . LEU A 1 97 ? -8.211 4.822 8.658 1.00 90.12 97 LEU A CA 1
ATOM 749 C C . LEU A 1 97 ? -9.034 3.537 8.797 1.00 90.12 97 LEU A C 1
ATOM 751 O O . LEU A 1 97 ? -10.170 3.586 9.263 1.00 90.12 97 LEU A O 1
ATOM 755 N N . LEU A 1 98 ? -8.456 2.384 8.458 1.00 90.62 98 LEU A N 1
ATOM 756 C CA . LEU A 1 98 ? -9.062 1.077 8.708 1.00 90.62 98 LEU A CA 1
ATOM 757 C C . LEU A 1 98 ? -8.958 0.628 10.183 1.00 90.62 98 LEU A C 1
ATOM 759 O O . LEU A 1 98 ? -9.474 -0.428 10.551 1.00 90.62 98 LEU A O 1
ATOM 763 N N . GLY A 1 99 ? -8.295 1.415 11.036 1.00 87.19 99 GLY A N 1
ATOM 764 C CA . GLY A 1 99 ? -8.149 1.163 12.469 1.00 87.19 99 GLY A CA 1
ATOM 765 C C . GLY A 1 99 ? -6.883 0.399 12.861 1.00 87.19 99 GLY A C 1
ATOM 766 O O . GLY A 1 99 ? -6.740 0.035 14.033 1.00 87.19 99 GLY A O 1
ATOM 767 N N . TYR A 1 100 ? -5.951 0.159 11.931 1.00 86.56 100 TYR A N 1
ATOM 768 C CA . TYR A 1 100 ? -4.634 -0.358 12.300 1.00 86.56 100 TYR A CA 1
ATOM 769 C C . TYR A 1 100 ? -3.845 0.704 13.061 1.00 86.56 100 TYR A C 1
ATOM 771 O O . TYR A 1 100 ? -3.947 1.900 12.798 1.00 86.56 100 TYR A O 1
ATOM 779 N N . LYS A 1 101 ? -3.035 0.259 14.020 1.00 81.31 101 LYS A N 1
ATOM 780 C CA . LYS A 1 101 ? -2.170 1.140 14.803 1.00 81.31 101 LYS A CA 1
ATOM 781 C C . LYS A 1 101 ? -0.736 0.981 14.338 1.00 81.31 101 LYS A C 1
ATOM 783 O O . LYS A 1 101 ? -0.285 -0.136 14.091 1.00 81.31 101 LYS A O 1
ATOM 788 N N . SER A 1 102 ? -0.016 2.097 14.268 1.00 72.94 102 SER A N 1
ATOM 789 C CA . SER A 1 102 ? 1.437 2.038 14.165 1.00 72.94 102 SER A CA 1
ATOM 790 C C . SER A 1 102 ? 1.978 1.335 15.407 1.00 72.94 102 SER A C 1
ATOM 792 O O . SER A 1 102 ? 1.534 1.618 16.522 1.00 72.94 102 SER A O 1
ATOM 794 N N . LEU A 1 103 ? 2.924 0.417 15.229 1.00 72.44 103 LEU A N 1
ATOM 795 C CA . LEU A 1 103 ? 3.665 -0.121 16.361 1.00 72.44 103 LEU A CA 1
ATOM 796 C C . LEU A 1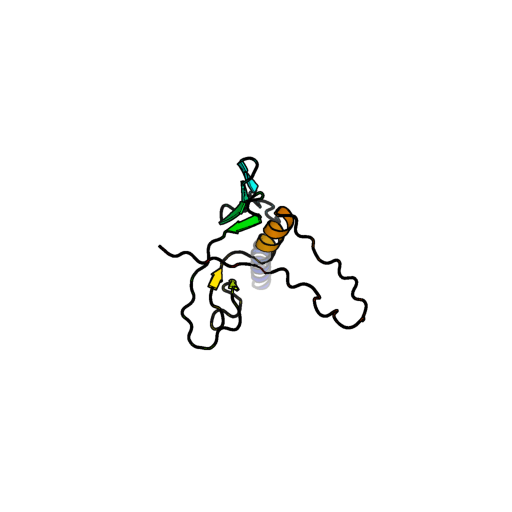 103 ? 4.480 1.039 16.942 1.00 72.44 103 LEU A C 1
ATOM 798 O O . LEU A 1 103 ? 5.326 1.609 16.255 1.00 72.44 103 LEU A O 1
ATOM 802 N N . GLU A 1 104 ? 4.198 1.439 18.184 1.00 59.34 104 GLU A N 1
ATOM 803 C CA . GLU A 1 104 ? 5.080 2.359 18.897 1.00 59.34 104 GLU A CA 1
ATOM 804 C C . GLU A 1 104 ? 6.461 1.711 18.979 1.00 59.34 104 GLU A C 1
ATOM 806 O O . GLU A 1 104 ? 6.631 0.646 19.579 1.00 59.34 104 GLU A O 1
ATOM 811 N N . ASN A 1 105 ? 7.452 2.356 18.369 1.00 50.16 105 ASN A N 1
ATOM 812 C CA . ASN A 1 105 ? 8.852 1.978 18.476 1.00 50.16 105 ASN A CA 1
ATOM 813 C C . ASN A 1 105 ? 9.343 2.222 19.912 1.00 50.16 105 ASN A C 1
ATOM 815 O O . ASN A 1 105 ? 10.122 3.134 20.175 1.00 50.16 105 ASN A O 1
ATOM 819 N N . LYS A 1 106 ? 8.958 1.364 20.860 1.00 49.09 106 LYS A N 1
ATOM 820 C CA . LYS A 1 106 ? 9.850 1.057 21.977 1.00 49.09 106 LYS A CA 1
ATOM 821 C C . LYS A 1 106 ? 10.922 0.132 21.422 1.00 49.09 106 LYS A C 1
ATOM 823 O O . LYS A 1 106 ? 10.830 -1.086 21.573 1.00 49.09 106 LYS A O 1
ATOM 828 N N . VAL A 1 107 ? 11.921 0.726 20.762 1.00 54.38 107 VAL A N 1
ATOM 829 C CA . VAL A 1 107 ? 13.210 0.077 20.493 1.00 54.38 107 VAL A CA 1
ATOM 830 C C . VAL A 1 107 ? 13.824 -0.206 21.859 1.00 54.38 107 VAL A C 1
ATOM 832 O O . VAL A 1 107 ? 14.546 0.590 22.440 1.00 54.38 107 VAL A O 1
ATOM 835 N N . THR A 1 108 ? 13.398 -1.311 22.447 1.00 48.94 108 THR A N 1
ATOM 836 C CA . THR A 1 108 ? 14.107 -1.960 23.531 1.00 48.94 108 THR A CA 1
ATOM 837 C C . THR A 1 108 ? 14.797 -3.122 22.857 1.00 48.94 108 THR A C 1
ATOM 839 O O . THR A 1 108 ? 14.129 -3.913 22.193 1.00 48.94 108 THR A O 1
ATOM 842 N N . ASP A 1 109 ? 16.111 -3.233 23.032 1.00 51.75 109 ASP A N 1
ATOM 843 C CA . ASP A 1 109 ? 16.995 -4.276 22.485 1.00 51.75 109 ASP A CA 1
ATOM 844 C C . ASP A 1 109 ? 16.642 -5.712 22.938 1.00 51.75 109 ASP A C 1
ATOM 846 O O . ASP A 1 109 ? 17.437 -6.651 22.868 1.00 51.75 109 ASP A O 1
ATOM 850 N N . LYS A 1 110 ? 15.415 -5.933 23.415 1.00 45.00 110 LYS A N 1
ATOM 851 C CA . LYS A 1 110 ? 14.843 -7.250 23.625 1.00 45.00 110 LYS A CA 1
ATOM 852 C C . LYS A 1 110 ? 14.561 -7.863 22.264 1.00 45.00 110 LYS A C 1
ATOM 854 O O . LYS A 1 110 ? 13.553 -7.532 21.647 1.00 45.00 110 LYS A O 1
ATOM 859 N N . LYS A 1 111 ? 15.462 -8.776 21.866 1.00 45.06 111 LYS A N 1
ATOM 860 C CA . LYS A 1 111 ? 15.257 -9.906 20.939 1.00 45.06 111 LYS A CA 1
ATOM 861 C C . LYS A 1 111 ? 13.884 -9.836 20.288 1.00 45.06 111 LYS A C 1
ATOM 863 O O . LYS A 1 111 ? 12.911 -10.160 20.972 1.00 45.06 111 LYS A O 1
ATOM 868 N N . ILE A 1 112 ? 13.848 -9.413 19.020 1.00 53.69 112 ILE A N 1
ATOM 869 C CA . ILE A 1 112 ? 12.664 -9.391 18.150 1.00 53.69 112 ILE A CA 1
ATOM 870 C C . ILE A 1 112 ? 11.742 -10.524 18.593 1.00 53.69 112 ILE A C 1
ATOM 872 O O . ILE A 1 112 ? 12.058 -11.702 18.400 1.00 53.69 112 ILE A O 1
ATOM 876 N N . LYS A 1 113 ? 10.668 -10.174 19.314 1.00 45.94 113 LYS A N 1
ATOM 877 C CA . LYS A 1 113 ? 9.699 -11.162 19.775 1.00 45.94 113 LYS A CA 1
ATOM 878 C C . LYS A 1 113 ? 9.200 -11.835 18.509 1.00 45.94 113 LYS A C 1
ATOM 880 O O . LYS A 1 113 ? 8.588 -11.177 17.674 1.00 45.94 113 LYS A O 1
ATOM 885 N N . LYS A 1 114 ? 9.506 -13.126 18.365 1.00 49.28 114 LYS A N 1
ATOM 886 C CA . LYS A 1 114 ? 8.927 -13.997 17.343 1.00 49.28 114 LYS A CA 1
ATOM 887 C C . LYS A 1 114 ? 7.427 -13.694 17.335 1.00 49.28 114 LYS A C 1
ATOM 889 O O . LYS A 1 114 ? 6.803 -13.780 18.393 1.00 49.28 114 LYS A O 1
ATOM 894 N N . PHE A 1 115 ? 6.903 -13.197 16.213 1.00 50.78 115 PHE A N 1
ATOM 895 C CA . PHE A 1 115 ? 5.504 -12.785 16.101 1.00 50.78 115 PHE A CA 1
ATOM 896 C C . PHE A 1 115 ? 4.628 -13.981 16.494 1.00 50.78 115 PHE A C 1
ATOM 898 O O . PHE A 1 115 ? 4.500 -14.937 15.740 1.00 50.78 115 PHE A O 1
ATOM 905 N N . ASN A 1 116 ? 4.082 -13.966 17.714 1.00 45.56 116 ASN A N 1
ATOM 906 C CA . ASN A 1 116 ? 3.394 -15.120 18.308 1.00 45.56 116 ASN A CA 1
ATOM 907 C C . ASN A 1 116 ? 1.922 -15.234 17.872 1.00 45.56 116 ASN A C 1
ATOM 909 O O . ASN A 1 116 ? 1.153 -15.983 18.468 1.00 45.56 116 ASN A O 1
ATOM 913 N N . LYS A 1 117 ? 1.521 -14.505 16.827 1.00 50.62 117 LYS A N 1
ATOM 914 C CA . LYS A 1 117 ? 0.233 -14.665 16.155 1.00 50.62 117 LYS A CA 1
ATOM 915 C C . LYS A 1 117 ? 0.349 -14.084 14.748 1.00 50.62 117 LYS A C 1
ATOM 917 O O . LYS A 1 117 ? 0.594 -12.891 14.592 1.00 50.62 117 LYS A O 1
ATOM 922 N N . THR A 1 118 ? 0.258 -14.937 13.737 1.00 52.56 118 THR A N 1
ATOM 923 C CA . THR A 1 118 ? 0.225 -14.544 12.327 1.00 52.56 118 THR A CA 1
ATOM 924 C C . THR A 1 118 ? -1.158 -13.994 12.008 1.00 52.56 118 THR A C 1
ATOM 926 O O . THR A 1 118 ? -2.045 -14.723 11.563 1.00 52.56 118 THR A O 1
ATOM 929 N N . ASP A 1 119 ? -1.357 -12.698 12.249 1.00 58.56 119 ASP A N 1
ATOM 930 C CA . ASP A 1 119 ? -2.460 -11.985 11.612 1.00 58.56 119 ASP A CA 1
ATOM 931 C C . ASP A 1 119 ? -2.246 -12.107 10.097 1.00 58.56 119 ASP A C 1
ATOM 933 O O . ASP A 1 119 ? -1.278 -11.593 9.536 1.00 58.56 119 ASP A O 1
ATOM 937 N N . SER A 1 120 ? -3.083 -12.920 9.454 1.00 67.31 120 SER A N 1
ATOM 938 C CA . SER A 1 120 ? -2.951 -13.238 8.034 1.00 67.31 120 SER A CA 1
ATOM 939 C C . SER A 1 120 ? -3.581 -12.118 7.216 1.00 67.31 120 SER A C 1
ATOM 941 O O . SER A 1 120 ? -4.723 -11.733 7.464 1.00 67.31 120 SER A O 1
ATOM 943 N N . VAL A 1 121 ? -2.839 -11.598 6.241 1.00 69.69 121 VAL A N 1
ATOM 944 C CA . VAL A 1 121 ? -3.351 -10.629 5.269 1.00 69.69 121 VAL A CA 1
ATOM 945 C C . VAL A 1 121 ? -3.668 -11.380 3.985 1.00 69.69 121 VAL A C 1
ATOM 947 O O . VAL A 1 121 ? -2.802 -12.051 3.426 1.00 69.69 121 VAL A O 1
ATOM 950 N N . TYR A 1 122 ? -4.909 -11.265 3.520 1.00 79.56 122 TYR A N 1
ATOM 951 C CA . TYR A 1 122 ? -5.324 -11.822 2.239 1.00 79.56 122 TYR A CA 1
ATOM 952 C C . TYR A 1 122 ? -5.146 -10.772 1.148 1.00 79.56 122 TYR A C 1
ATOM 954 O O . TYR A 1 122 ? -5.700 -9.676 1.2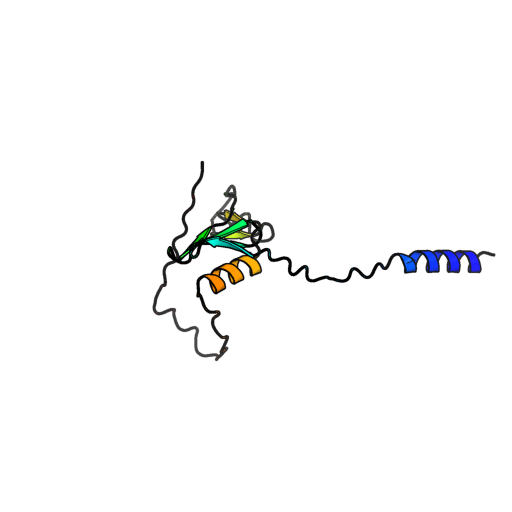36 1.00 79.56 122 TYR A O 1
ATOM 962 N N . LEU A 1 123 ? -4.377 -11.117 0.117 1.00 80.31 123 LEU A N 1
ATOM 963 C CA . LEU A 1 123 ? -4.264 -10.324 -1.099 1.00 80.31 123 LEU A CA 1
ATOM 964 C C . LEU A 1 123 ? -5.155 -10.948 -2.172 1.00 80.31 123 LEU A C 1
ATOM 966 O O . LEU A 1 123 ? -4.949 -12.098 -2.556 1.00 80.31 123 LEU A O 1
ATOM 970 N N . TYR A 1 124 ? -6.107 -10.171 -2.675 1.00 82.75 124 TYR A N 1
ATOM 971 C CA . TYR A 1 124 ? -6.938 -10.557 -3.808 1.00 82.75 124 TYR A CA 1
ATOM 972 C C . TYR A 1 124 ? -6.472 -9.793 -5.042 1.00 82.75 124 TYR A C 1
ATOM 974 O O . TYR A 1 124 ? -6.341 -8.570 -5.005 1.00 82.75 124 TYR A O 1
ATOM 982 N N . VAL A 1 125 ? -6.220 -10.518 -6.130 1.00 78.50 125 VAL A N 1
ATOM 983 C CA . VAL A 1 125 ? -5.881 -9.941 -7.433 1.00 78.50 125 VAL A CA 1
ATOM 984 C C . VAL A 1 125 ? -7.009 -10.284 -8.390 1.00 78.50 125 VAL A C 1
ATOM 986 O O . VAL A 1 125 ? -7.355 -11.453 -8.543 1.00 78.50 125 VAL A O 1
ATOM 989 N N . GLN A 1 126 ? -7.581 -9.264 -9.022 1.00 79.50 126 GLN A N 1
ATOM 990 C CA . GLN A 1 126 ? -8.622 -9.413 -10.030 1.00 79.50 126 GLN A CA 1
ATOM 991 C C . GLN A 1 126 ? -8.139 -8.769 -11.330 1.00 79.50 126 GLN A C 1
ATOM 993 O O . GLN A 1 126 ? -7.651 -7.640 -11.321 1.00 79.50 126 GLN A O 1
ATOM 998 N N . TRP A 1 127 ? -8.276 -9.495 -12.435 1.00 75.44 127 TRP A N 1
ATOM 999 C CA . TRP A 1 127 ? -8.066 -9.000 -13.794 1.00 75.44 127 TRP A CA 1
ATOM 1000 C C . TRP A 1 127 ? -9.379 -9.120 -14.574 1.00 75.44 127 TRP A C 1
ATOM 1002 O O . TRP A 1 127 ? -10.254 -9.905 -14.204 1.00 75.44 127 TRP A O 1
ATOM 1012 N N . THR A 1 128 ? -9.552 -8.300 -15.606 1.00 61.38 128 THR A N 1
ATOM 1013 C CA . THR A 1 128 ? -10.713 -8.312 -16.512 1.00 61.38 128 THR A CA 1
ATOM 1014 C C . THR A 1 128 ? -10.218 -8.487 -17.933 1.00 61.38 128 THR A C 1
ATOM 1016 O O . THR A 1 128 ? -9.125 -7.948 -18.222 1.00 61.38 128 THR A O 1
#

Radius of gyration: 23.38 Å; chains: 1; bounding box: 54×64×44 Å